Protein AF-A0A661SB87-F1 (afdb_monomer_lite)

Radius of gyration: 17.03 Å; chains: 1; bounding box: 33×20×56 Å

Secondary structure (DSSP, 8-state):
--HHHHHHHHHHHHHHHHHHHHHHHHHHHHHHHHHSSS-HHHHHHHH---HHHHHHHHHHHHTTS--

pLDDT: mean 74.49, std 13.38, range [38.72, 86.56]

Structure (mmCIF, N/CA/C/O backbone):
data_AF-A0A661SB87-F1
#
_entry.id   AF-A0A661SB87-F1
#
loop_
_atom_site.group_PDB
_atom_site.id
_atom_site.type_symbol
_atom_site.label_atom_id
_atom_site.label_alt_id
_atom_site.label_comp_id
_atom_site.label_asym_id
_atom_site.label_entity_id
_atom_site.label_seq_id
_atom_site.pdbx_PDB_ins_code
_atom_site.Cartn_x
_atom_site.Cartn_y
_atom_site.Cartn_z
_atom_site.occupancy
_atom_site.B_iso_or_equiv
_atom_site.auth_seq_id
_atom_site.auth_comp_id
_atom_site.auth_asym_id
_atom_site.auth_atom_id
_atom_site.pdbx_PDB_model_num
ATOM 1 N N . MET A 1 1 ? 23.387 -4.124 -34.873 1.00 60.31 1 MET A N 1
ATOM 2 C CA . MET A 1 1 ? 23.684 -4.521 -33.476 1.00 60.31 1 MET A CA 1
ATOM 3 C C . MET A 1 1 ? 23.528 -3.381 -32.460 1.00 60.31 1 MET A C 1
ATOM 5 O O . MET A 1 1 ? 23.515 -3.678 -31.279 1.00 60.31 1 MET A O 1
ATOM 9 N N . LEU A 1 2 ? 23.361 -2.111 -32.869 1.00 56.03 2 LEU A N 1
ATOM 10 C CA . LEU A 1 2 ? 23.107 -0.986 -31.947 1.00 56.03 2 LEU A CA 1
ATOM 11 C C . LEU A 1 2 ? 21.667 -0.936 -31.402 1.00 56.03 2 LEU A C 1
ATOM 13 O O . LEU A 1 2 ? 21.498 -0.701 -30.212 1.00 56.03 2 LEU A O 1
ATOM 17 N N . GLN A 1 3 ? 20.656 -1.254 -32.226 1.00 55.81 3 GLN A N 1
ATOM 18 C CA . GLN A 1 3 ? 19.247 -1.278 -31.790 1.00 55.81 3 GLN A CA 1
ATOM 19 C C . GLN A 1 3 ? 19.025 -2.185 -30.570 1.00 55.81 3 GLN A C 1
ATOM 21 O O . GLN A 1 3 ? 18.314 -1.813 -29.650 1.00 55.81 3 GLN A O 1
ATOM 26 N N . SER A 1 4 ? 19.716 -3.326 -30.501 1.00 61.19 4 SER A N 1
ATOM 27 C CA . SER A 1 4 ? 19.576 -4.280 -29.395 1.00 61.19 4 SER A CA 1
ATOM 28 C C . SER A 1 4 ? 20.128 -3.776 -28.055 1.00 61.19 4 SER A C 1
ATOM 30 O O . SER A 1 4 ? 19.707 -4.264 -27.016 1.00 61.19 4 SER A O 1
ATOM 32 N N . ILE A 1 5 ? 21.073 -2.828 -28.045 1.00 61.97 5 ILE A N 1
ATOM 33 C CA . ILE A 1 5 ? 21.652 -2.305 -26.793 1.00 61.97 5 ILE A CA 1
ATOM 34 C C . ILE A 1 5 ? 20.733 -1.241 -26.187 1.00 61.97 5 ILE A C 1
ATOM 36 O O . ILE A 1 5 ? 20.522 -1.237 -24.975 1.00 61.97 5 ILE A O 1
ATOM 40 N N . GLU A 1 6 ? 20.163 -0.366 -27.020 1.00 62.62 6 GLU A N 1
ATOM 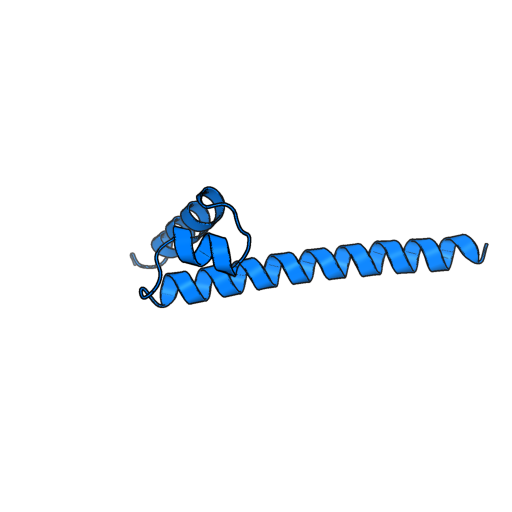41 C CA . GLU A 1 6 ? 19.190 0.639 -26.573 1.00 62.62 6 GLU A CA 1
ATOM 42 C C . GLU A 1 6 ? 17.894 -0.013 -26.080 1.00 62.62 6 GLU A C 1
ATOM 44 O O . GLU A 1 6 ? 17.377 0.381 -25.037 1.00 62.62 6 GLU A O 1
ATOM 49 N N . GLU A 1 7 ? 17.419 -1.055 -26.768 1.00 64.94 7 GLU A N 1
ATOM 50 C CA . GLU A 1 7 ? 16.206 -1.790 -26.389 1.00 64.94 7 GLU A CA 1
ATOM 51 C C . GLU A 1 7 ? 16.372 -2.490 -25.028 1.00 64.94 7 GLU A C 1
ATOM 53 O O . GLU A 1 7 ? 15.549 -2.303 -24.133 1.00 64.94 7 GLU A O 1
ATOM 58 N N . VAL A 1 8 ? 17.501 -3.177 -24.803 1.00 67.31 8 VAL A N 1
ATOM 59 C CA . VAL A 1 8 ? 17.821 -3.818 -23.509 1.00 67.31 8 VAL A CA 1
ATOM 60 C C . VAL A 1 8 ? 18.061 -2.782 -22.402 1.00 67.31 8 VAL A C 1
ATOM 62 O O . VAL A 1 8 ? 17.720 -3.013 -21.239 1.00 67.31 8 VAL A O 1
ATOM 65 N N . GLY A 1 9 ? 18.650 -1.631 -22.738 1.00 69.75 9 GLY A N 1
ATOM 66 C CA . GLY A 1 9 ? 18.842 -0.523 -21.802 1.00 69.75 9 GLY A CA 1
ATOM 67 C C . GLY A 1 9 ? 17.518 0.090 -21.339 1.00 69.75 9 GLY A C 1
ATOM 68 O O . GLY A 1 9 ? 17.350 0.351 -20.145 1.00 69.75 9 GLY A O 1
ATOM 69 N N . MET A 1 10 ? 16.566 0.271 -22.259 1.00 70.94 10 MET A N 1
ATOM 70 C CA . MET A 1 10 ? 15.216 0.738 -21.937 1.00 70.94 10 MET A CA 1
ATOM 71 C C . MET A 1 10 ? 14.436 -0.296 -21.129 1.00 70.94 10 MET A C 1
ATOM 73 O O . MET A 1 10 ? 13.853 0.068 -20.112 1.00 70.94 10 MET A O 1
ATOM 77 N N . GLU A 1 11 ? 14.469 -1.568 -21.524 1.00 70.38 11 GLU A N 1
ATOM 78 C CA . GLU A 1 11 ? 13.753 -2.649 -20.839 1.00 70.38 11 GLU A CA 1
ATOM 79 C C . GLU A 1 11 ? 14.206 -2.777 -19.375 1.00 70.38 11 GLU A C 1
ATOM 81 O O . GLU A 1 11 ? 13.387 -2.711 -18.456 1.00 70.38 11 GLU A O 1
ATOM 86 N N . ARG A 1 12 ? 15.525 -2.803 -19.132 1.00 68.62 12 ARG A N 1
ATOM 87 C CA . ARG A 1 12 ? 16.085 -2.820 -17.768 1.00 68.62 12 ARG A CA 1
ATOM 88 C C . ARG A 1 12 ? 15.791 -1.542 -16.988 1.00 68.62 12 ARG A C 1
ATOM 90 O O . ARG A 1 12 ? 15.509 -1.602 -15.794 1.00 68.62 12 ARG A O 1
ATOM 97 N N . GLY A 1 13 ? 15.872 -0.380 -17.635 1.00 68.75 13 GLY A N 1
ATOM 98 C CA . GLY A 1 13 ? 15.559 0.899 -16.995 1.00 68.75 13 GLY A CA 1
ATOM 99 C C . GLY A 1 13 ? 14.096 0.984 -16.556 1.00 68.75 13 GLY A C 1
ATOM 100 O O . GLY A 1 13 ? 13.798 1.506 -15.479 1.00 68.75 13 GLY A O 1
ATOM 101 N N . MET A 1 14 ? 13.193 0.425 -17.361 1.00 71.88 14 MET A N 1
ATOM 102 C CA . MET A 1 14 ? 11.765 0.379 -17.080 1.00 71.88 14 MET A CA 1
ATOM 103 C C . MET A 1 14 ? 11.448 -0.611 -15.957 1.00 71.88 14 MET A C 1
ATOM 105 O O . MET A 1 14 ? 10.713 -0.252 -15.040 1.00 71.88 14 MET A O 1
ATOM 109 N N . GLU A 1 15 ? 12.056 -1.799 -15.976 1.00 70.38 15 GLU A N 1
ATOM 110 C CA . GLU A 1 15 ? 11.910 -2.809 -14.922 1.00 70.38 15 GLU A CA 1
ATOM 111 C C . GLU A 1 15 ? 12.358 -2.259 -13.558 1.00 70.38 15 GLU A C 1
ATOM 113 O O . GLU A 1 15 ? 11.570 -2.226 -12.613 1.00 70.38 15 GLU A O 1
ATOM 118 N N . ILE A 1 16 ? 13.565 -1.681 -13.479 1.00 72.12 16 ILE A N 1
ATOM 119 C CA . ILE A 1 16 ? 14.087 -1.058 -12.249 1.00 72.12 16 ILE A CA 1
ATOM 120 C C . ILE A 1 16 ? 13.199 0.113 -11.796 1.00 72.12 16 ILE A C 1
ATOM 122 O O . ILE A 1 16 ? 12.980 0.316 -10.597 1.00 72.12 16 ILE A O 1
ATOM 126 N N . GLY A 1 17 ? 12.698 0.905 -12.747 1.00 71.50 17 GLY A N 1
ATOM 127 C CA . GLY A 1 17 ? 11.800 2.024 -12.477 1.00 71.50 17 GLY A CA 1
ATOM 128 C C . GLY A 1 17 ? 10.472 1.573 -11.868 1.00 71.50 17 GLY A C 1
ATOM 129 O O . GLY A 1 17 ? 10.030 2.148 -10.870 1.00 71.50 17 GLY A O 1
ATOM 130 N N . MET A 1 18 ? 9.863 0.524 -12.425 1.00 73.94 18 MET A N 1
ATOM 131 C CA . MET A 1 18 ? 8.621 -0.049 -11.904 1.00 73.94 18 MET A CA 1
ATOM 132 C C . MET A 1 18 ? 8.827 -0.691 -10.534 1.00 73.94 18 MET A C 1
ATOM 134 O O . MET A 1 18 ? 8.049 -0.421 -9.619 1.00 73.94 18 MET A O 1
ATOM 138 N N . GLU A 1 19 ? 9.913 -1.443 -10.354 1.00 74.25 19 GLU A N 1
ATOM 139 C CA . GLU A 1 19 ? 10.219 -2.100 -9.083 1.00 74.25 19 GLU A CA 1
ATOM 140 C C . GLU A 1 19 ? 10.412 -1.073 -7.954 1.00 74.25 19 GLU A C 1
ATOM 142 O O . GLU A 1 19 ? 9.862 -1.214 -6.857 1.00 74.25 19 GLU A O 1
ATOM 147 N N . ARG A 1 20 ? 11.118 0.031 -8.237 1.00 78.44 20 ARG A N 1
ATOM 148 C CA . ARG A 1 20 ? 11.269 1.142 -7.284 1.00 78.44 20 ARG A CA 1
ATOM 149 C C . ARG A 1 20 ? 9.944 1.821 -6.969 1.00 78.44 20 ARG A C 1
ATOM 151 O O . ARG A 1 20 ? 9.673 2.077 -5.797 1.00 78.44 20 ARG A O 1
ATOM 158 N N . LEU A 1 21 ? 9.125 2.112 -7.979 1.00 79.44 21 LEU A N 1
ATOM 159 C CA . LEU A 1 21 ? 7.819 2.745 -7.778 1.00 79.44 21 LEU A CA 1
ATOM 160 C C . LEU A 1 21 ? 6.913 1.891 -6.892 1.00 79.44 21 LEU A C 1
ATOM 162 O O . LEU A 1 21 ? 6.258 2.414 -5.986 1.00 79.44 21 LEU A O 1
ATOM 166 N N . GLU A 1 22 ? 6.901 0.583 -7.121 1.00 80.19 22 GLU A N 1
ATOM 167 C CA . GLU A 1 22 ? 6.109 -0.352 -6.334 1.00 80.19 22 GLU A CA 1
ATOM 168 C C . GLU A 1 22 ? 6.598 -0.428 -4.882 1.00 80.19 22 GLU A C 1
ATOM 170 O O . GLU A 1 22 ? 5.806 -0.275 -3.945 1.00 80.19 22 GLU A O 1
ATOM 175 N N . GLN A 1 23 ? 7.913 -0.526 -4.668 1.00 83.00 23 GLN A N 1
ATOM 176 C CA . GLN A 1 23 ? 8.489 -0.488 -3.322 1.00 83.00 23 GLN A CA 1
ATOM 177 C C . GLN A 1 23 ? 8.188 0.824 -2.587 1.00 83.00 23 GLN A C 1
ATOM 179 O O . GLN A 1 23 ? 7.858 0.798 -1.397 1.00 83.00 23 GLN A O 1
ATOM 184 N N . THR A 1 24 ? 8.260 1.969 -3.272 1.00 84.62 24 THR A N 1
ATOM 185 C CA . THR A 1 24 ? 7.931 3.274 -2.685 1.00 84.62 24 THR A CA 1
ATOM 186 C C . THR A 1 24 ? 6.470 3.332 -2.243 1.00 84.62 24 THR A C 1
ATOM 188 O O . THR A 1 24 ? 6.197 3.742 -1.114 1.00 84.62 24 THR A O 1
ATOM 191 N N . ARG A 1 25 ? 5.529 2.861 -3.073 1.00 84.75 25 ARG A N 1
ATOM 192 C CA . ARG A 1 25 ? 4.098 2.809 -2.714 1.00 84.75 25 ARG A CA 1
ATOM 193 C C . ARG A 1 25 ? 3.856 1.946 -1.478 1.00 84.75 25 ARG A C 1
ATOM 195 O O . ARG A 1 25 ? 3.131 2.362 -0.574 1.00 84.75 25 ARG A O 1
ATOM 202 N N . ILE A 1 26 ? 4.514 0.789 -1.397 1.00 85.19 26 ILE A N 1
ATOM 203 C CA . ILE A 1 26 ? 4.430 -0.110 -0.238 1.00 85.19 26 ILE A CA 1
ATOM 204 C C . ILE A 1 26 ? 5.001 0.547 1.025 1.00 85.19 26 ILE A C 1
ATOM 206 O O . ILE A 1 26 ? 4.423 0.402 2.105 1.00 85.19 26 ILE A O 1
ATOM 210 N N . GLN A 1 27 ? 6.124 1.265 0.927 1.00 85.62 27 GLN A N 1
ATOM 211 C CA . GLN A 1 27 ? 6.700 1.969 2.077 1.00 85.62 27 GLN A CA 1
ATOM 212 C C . GLN A 1 27 ? 5.786 3.084 2.580 1.00 85.62 27 GLN A C 1
ATOM 214 O O . GLN A 1 27 ? 5.526 3.148 3.780 1.00 85.62 27 GLN A O 1
ATOM 219 N N . ILE A 1 28 ? 5.231 3.895 1.674 1.00 85.88 28 ILE A N 1
ATOM 220 C CA . ILE A 1 28 ? 4.256 4.934 2.027 1.00 85.88 28 ILE A CA 1
ATOM 221 C C . ILE A 1 28 ? 3.051 4.294 2.721 1.00 85.88 28 ILE A C 1
ATOM 223 O O . ILE A 1 28 ? 2.685 4.723 3.812 1.00 85.88 28 ILE A O 1
ATOM 227 N N . ALA A 1 29 ? 2.488 3.217 2.161 1.00 85.75 29 ALA A N 1
ATOM 228 C CA . ALA A 1 29 ? 1.373 2.500 2.779 1.00 85.75 29 ALA A CA 1
ATOM 229 C C . ALA A 1 29 ? 1.700 2.026 4.203 1.00 85.75 29 ALA A C 1
ATOM 231 O O . ALA A 1 29 ? 0.890 2.208 5.109 1.00 85.75 29 ALA A O 1
ATOM 232 N N . LYS A 1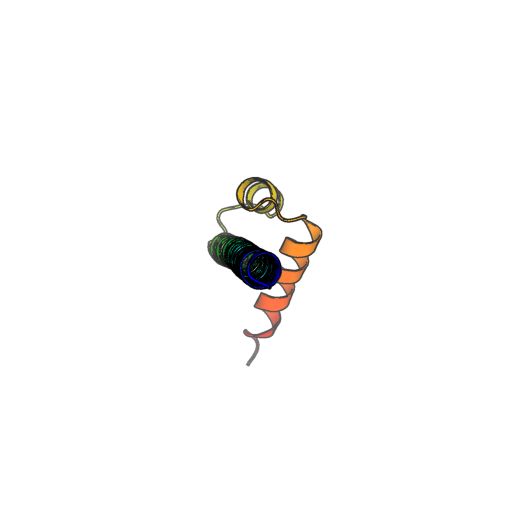 30 ? 2.899 1.472 4.429 1.00 85.19 30 LYS A N 1
ATOM 233 C CA . LYS A 1 30 ? 3.354 1.055 5.766 1.00 85.19 30 LYS A CA 1
ATOM 234 C C . LYS A 1 30 ? 3.476 2.231 6.731 1.00 85.19 30 LYS A C 1
ATOM 236 O O . LYS A 1 30 ? 2.980 2.125 7.848 1.00 85.19 30 LYS A O 1
ATOM 241 N N . SER A 1 31 ? 4.097 3.336 6.321 1.00 85.81 31 SER A N 1
ATOM 242 C CA . SER A 1 31 ? 4.234 4.529 7.166 1.00 85.81 31 SER A CA 1
ATOM 243 C C . SER A 1 31 ? 2.874 5.138 7.513 1.00 85.81 31 SER A C 1
ATOM 245 O O . SER A 1 31 ? 2.644 5.529 8.656 1.00 85.81 31 SER A O 1
ATOM 247 N N . LEU A 1 32 ? 1.942 5.162 6.556 1.00 86.00 32 LEU A N 1
ATOM 248 C CA . LEU A 1 32 ? 0.581 5.638 6.788 1.00 86.00 32 LEU A CA 1
ATOM 249 C C . LEU A 1 32 ? -0.198 4.706 7.727 1.00 86.00 32 LEU A C 1
ATOM 251 O O . LEU A 1 32 ? -0.843 5.196 8.653 1.00 86.00 32 LEU A O 1
ATOM 255 N N . LEU A 1 33 ? -0.079 3.385 7.557 1.00 85.00 33 LEU A N 1
ATOM 256 C CA . LEU A 1 33 ? -0.657 2.400 8.478 1.00 85.00 33 LEU A CA 1
ATOM 257 C C . LEU A 1 33 ? -0.094 2.555 9.899 1.00 85.00 33 LEU A C 1
ATOM 259 O O . LEU A 1 33 ? -0.854 2.549 10.862 1.00 85.00 33 LEU A O 1
ATOM 263 N N . GLN A 1 34 ? 1.222 2.742 10.034 1.00 83.69 34 GLN A N 1
ATOM 264 C CA . GLN A 1 34 ? 1.884 2.966 11.325 1.00 83.69 34 GLN A CA 1
ATOM 265 C C . GLN A 1 34 ? 1.451 4.271 11.996 1.00 83.69 34 GLN A C 1
ATOM 267 O O . GLN A 1 34 ? 1.440 4.348 13.221 1.00 83.69 34 GLN A O 1
ATOM 272 N N . SER A 1 35 ? 1.085 5.291 11.215 1.00 85.81 35 SER A N 1
ATOM 273 C CA . SER A 1 35 ? 0.623 6.563 11.772 1.00 85.81 35 SER A CA 1
ATOM 274 C C . SER A 1 35 ? -0.697 6.433 12.541 1.00 85.81 35 SER A C 1
ATOM 276 O O . SER A 1 35 ? -0.972 7.270 13.396 1.00 85.81 35 SER A O 1
ATOM 278 N N . GLY A 1 36 ? -1.523 5.424 12.223 1.00 81.56 36 GLY A N 1
ATOM 279 C CA . GLY A 1 36 ? -2.840 5.206 12.833 1.00 81.56 36 GLY A CA 1
ATOM 280 C C . GLY A 1 36 ? -3.878 6.298 12.537 1.00 81.56 36 GLY A C 1
ATOM 281 O O . GLY A 1 36 ? -4.979 6.249 13.075 1.00 81.56 36 GLY A O 1
ATOM 282 N N . LYS A 1 37 ? -3.540 7.288 11.699 1.00 83.25 37 LYS A N 1
ATOM 283 C CA . LYS A 1 37 ? -4.380 8.465 11.409 1.00 83.25 37 LYS A CA 1
ATOM 284 C C . LYS A 1 37 ? -5.294 8.293 10.201 1.00 83.25 37 LYS A C 1
ATOM 286 O O . LYS A 1 37 ? -6.201 9.095 10.024 1.00 83.25 37 LYS A O 1
ATOM 291 N N . LEU A 1 38 ? -5.023 7.298 9.362 1.00 85.31 38 LEU A N 1
ATOM 292 C CA . LEU A 1 38 ? -5.730 7.069 8.107 1.00 85.31 38 LEU A CA 1
ATOM 293 C C . LEU A 1 38 ? -6.329 5.670 8.084 1.00 85.31 38 LEU A C 1
ATOM 295 O O . LEU A 1 38 ? -5.726 4.700 8.549 1.00 85.31 38 LEU A O 1
ATOM 299 N N . THR A 1 39 ? -7.509 5.563 7.489 1.00 84.62 39 THR A N 1
ATOM 300 C CA . THR A 1 39 ? -8.163 4.281 7.237 1.00 84.62 39 THR A CA 1
ATOM 301 C C . THR A 1 39 ? -7.523 3.562 6.048 1.00 84.62 39 THR A C 1
ATOM 303 O O . THR A 1 39 ? -6.930 4.174 5.160 1.00 84.62 39 THR A O 1
ATOM 306 N N . GLN A 1 40 ? -7.691 2.237 5.969 1.00 81.12 40 GLN A N 1
ATOM 307 C CA . GLN A 1 40 ? -7.163 1.444 4.847 1.00 81.12 40 GLN A CA 1
ATOM 308 C C . GLN A 1 40 ? -7.689 1.922 3.480 1.00 81.12 40 GLN A C 1
ATOM 310 O O . GLN A 1 40 ? -6.971 1.834 2.488 1.00 81.12 40 GLN A O 1
ATOM 315 N N . LYS A 1 41 ? -8.914 2.471 3.427 1.00 85.44 41 LYS A N 1
ATOM 316 C CA . LYS A 1 41 ? -9.502 3.042 2.204 1.00 85.44 41 LYS A CA 1
ATOM 317 C C . LYS A 1 41 ? -8.789 4.320 1.765 1.00 85.44 41 LYS A C 1
ATOM 319 O O . LYS A 1 41 ? -8.507 4.476 0.586 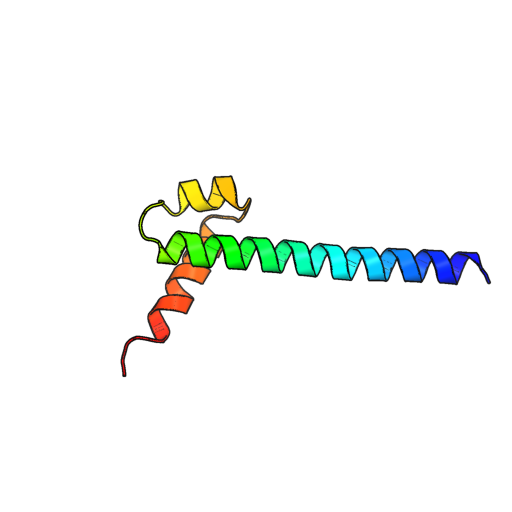1.00 85.44 41 LYS A O 1
ATOM 324 N N . GLU A 1 42 ? -8.464 5.211 2.697 1.00 86.12 42 GLU A N 1
ATOM 325 C CA . GLU A 1 42 ? -7.726 6.445 2.388 1.00 86.12 42 GLU A CA 1
ATOM 326 C C . GLU A 1 42 ? -6.299 6.137 1.932 1.00 86.12 42 GLU A C 1
ATOM 328 O O . GLU A 1 42 ? -5.809 6.715 0.964 1.00 86.12 42 GLU A O 1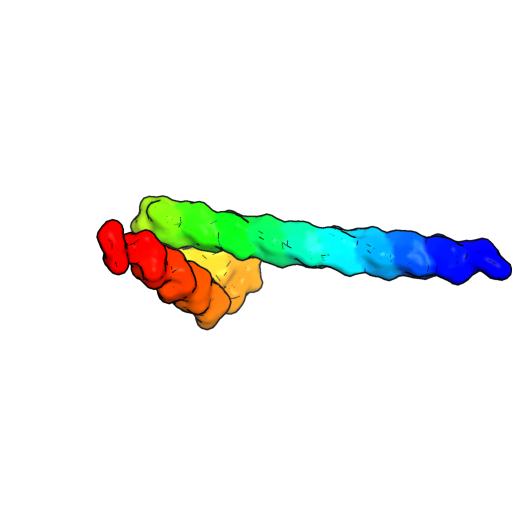
ATOM 333 N N . ILE A 1 43 ? -5.657 5.157 2.572 1.00 86.44 43 ILE A N 1
ATOM 334 C CA . ILE A 1 43 ? -4.323 4.690 2.183 1.00 86.44 43 ILE A CA 1
ATOM 335 C C . ILE A 1 43 ? -4.356 4.078 0.774 1.00 86.44 43 ILE A C 1
ATOM 337 O O . ILE A 1 43 ? -3.442 4.336 -0.010 1.00 86.44 43 ILE A O 1
ATOM 341 N N . ALA A 1 44 ? -5.414 3.337 0.420 1.00 85.94 44 ALA A N 1
ATOM 342 C CA . ALA A 1 44 ? -5.621 2.798 -0.929 1.00 85.94 44 ALA A CA 1
ATOM 343 C C . ALA A 1 44 ? -5.700 3.913 -1.976 1.00 85.94 44 ALA A C 1
ATOM 345 O O . ALA A 1 44 ? -5.020 3.851 -2.997 1.00 85.94 44 ALA A O 1
ATOM 346 N N . THR A 1 45 ? -6.454 4.974 -1.684 1.00 86.56 45 THR A N 1
ATOM 347 C CA . THR A 1 45 ? -6.582 6.138 -2.570 1.00 86.56 45 THR A CA 1
ATOM 348 C C . THR A 1 45 ? -5.253 6.873 -2.765 1.00 86.56 45 THR A C 1
ATOM 350 O O . THR A 1 45 ? -4.938 7.268 -3.883 1.00 86.56 45 THR A O 1
ATOM 353 N N . ILE A 1 46 ? -4.449 7.037 -1.707 1.00 85.81 46 ILE A N 1
ATOM 354 C CA . ILE A 1 46 ? -3.166 7.765 -1.770 1.00 85.81 46 ILE A CA 1
ATOM 355 C C . ILE A 1 46 ? -2.093 6.954 -2.503 1.00 85.81 46 ILE A C 1
ATOM 357 O O . ILE A 1 46 ? -1.319 7.493 -3.291 1.00 85.81 46 ILE A O 1
ATOM 361 N N . THR A 1 47 ? -2.012 5.658 -2.211 1.00 84.31 47 THR A N 1
ATOM 362 C CA . THR A 1 47 ? -0.924 4.797 -2.702 1.00 84.31 47 THR A CA 1
ATOM 363 C C . THR A 1 47 ? -1.261 4.101 -4.017 1.00 84.31 47 THR A C 1
ATOM 365 O O . THR A 1 47 ? -0.366 3.566 -4.672 1.00 84.31 47 THR A O 1
ATOM 368 N N . GLY A 1 48 ? -2.536 4.103 -4.414 1.00 84.88 48 GLY A N 1
ATOM 369 C CA . GLY A 1 48 ? -3.044 3.357 -5.565 1.00 84.88 48 GLY A CA 1
ATOM 370 C C . GLY A 1 48 ? -3.032 1.838 -5.364 1.00 84.88 48 GLY A C 1
ATOM 371 O O . GLY A 1 48 ? -3.248 1.100 -6.323 1.00 84.88 48 GLY A O 1
ATOM 372 N N . LEU A 1 49 ? -2.750 1.364 -4.146 1.00 84.19 49 LEU A N 1
ATOM 373 C CA . LEU A 1 49 ? -2.750 -0.056 -3.807 1.00 84.19 49 LEU A CA 1
ATOM 374 C C . LEU A 1 49 ? -4.172 -0.554 -3.568 1.00 84.19 49 LEU A C 1
ATOM 376 O O . LEU A 1 49 ? -5.046 0.180 -3.101 1.00 84.19 49 LEU A O 1
ATOM 380 N N . LYS A 1 50 ? -4.396 -1.842 -3.833 1.00 85.88 50 LYS A N 1
ATOM 381 C CA . LYS A 1 50 ? -5.683 -2.466 -3.523 1.00 85.88 50 LYS A CA 1
ATOM 382 C C . LYS A 1 50 ? -5.867 -2.571 -2.003 1.00 85.88 50 LYS A C 1
ATOM 384 O O . LYS A 1 50 ? -4.896 -2.851 -1.293 1.00 85.88 50 LYS A O 1
ATOM 389 N N . PRO A 1 51 ? -7.104 -2.436 -1.495 1.00 81.12 51 PRO A N 1
ATOM 390 C CA . PRO A 1 51 ? -7.394 -2.618 -0.074 1.00 81.12 51 PRO A CA 1
ATOM 391 C C . PRO A 1 51 ? -6.853 -3.941 0.487 1.00 81.12 51 PRO A C 1
ATOM 393 O O . PRO A 1 51 ? -6.232 -3.935 1.545 1.00 81.12 51 PRO A O 1
ATOM 396 N N . ASP A 1 52 ? -6.978 -5.047 -0.256 1.00 84.75 52 ASP A N 1
ATOM 397 C CA . ASP A 1 52 ? -6.460 -6.366 0.139 1.00 84.75 52 ASP A CA 1
ATOM 398 C C . ASP A 1 52 ? -4.945 -6.386 0.385 1.00 84.75 52 ASP A C 1
ATOM 400 O O . ASP A 1 52 ? -4.453 -7.083 1.277 1.00 84.75 52 ASP A O 1
ATOM 404 N N . GLU A 1 53 ? -4.181 -5.626 -0.399 1.00 82.69 53 GLU A N 1
ATOM 405 C CA . GLU A 1 53 ? -2.731 -5.535 -0.232 1.00 82.69 53 GLU A CA 1
ATOM 406 C C . GLU A 1 53 ? -2.370 -4.737 1.012 1.00 82.69 53 GLU A C 1
ATOM 408 O O . GLU A 1 53 ? -1.493 -5.138 1.776 1.00 82.69 53 GLU A O 1
ATOM 413 N N . ILE A 1 54 ? -3.109 -3.664 1.280 1.00 83.25 54 ILE A N 1
ATOM 414 C CA . ILE A 1 54 ? -2.961 -2.869 2.499 1.00 83.25 54 ILE A CA 1
ATOM 415 C C . ILE A 1 54 ? -3.316 -3.710 3.728 1.00 83.25 54 ILE A C 1
ATOM 417 O O . ILE A 1 54 ? -2.580 -3.684 4.714 1.00 83.25 54 ILE A O 1
ATOM 421 N N . THR A 1 55 ? -4.374 -4.523 3.667 1.00 83.81 55 THR A N 1
ATOM 422 C CA . THR A 1 55 ? -4.724 -5.464 4.741 1.00 83.81 55 THR A CA 1
ATOM 423 C C . THR A 1 55 ? -3.613 -6.498 4.966 1.00 83.81 55 THR A C 1
ATOM 425 O O . THR A 1 55 ? -3.231 -6.755 6.110 1.00 83.81 55 THR A O 1
ATOM 428 N N . LYS A 1 56 ? -3.023 -7.055 3.898 1.00 83.75 56 LYS A N 1
ATOM 429 C CA . LYS A 1 56 ? -1.856 -7.955 4.003 1.00 83.75 56 LYS A CA 1
ATOM 430 C C . LYS A 1 56 ? -0.645 -7.258 4.632 1.00 83.75 56 LYS A C 1
ATOM 432 O O . LYS A 1 56 ? 0.058 -7.874 5.434 1.00 83.75 56 LYS A O 1
ATOM 437 N N . LEU A 1 57 ? -0.400 -5.992 4.289 1.00 81.25 57 LEU A N 1
ATOM 438 C CA . LEU A 1 57 ? 0.687 -5.188 4.854 1.00 81.25 57 LEU A CA 1
ATOM 439 C C . LEU A 1 57 ? 0.461 -4.883 6.339 1.00 81.25 57 LEU A C 1
ATOM 441 O O . LEU A 1 57 ? 1.402 -5.003 7.124 1.00 81.25 57 LEU A O 1
ATOM 445 N N . ALA A 1 58 ? -0.776 -4.568 6.729 1.00 76.38 58 ALA A N 1
ATOM 446 C CA . ALA A 1 58 ? -1.162 -4.374 8.123 1.00 76.38 58 ALA A CA 1
ATOM 447 C C . ALA A 1 58 ? -0.948 -5.658 8.942 1.00 76.38 58 ALA A C 1
ATOM 449 O O . ALA A 1 58 ? -0.260 -5.631 9.960 1.00 76.38 58 ALA A O 1
ATOM 450 N N . ASN A 1 59 ? -1.427 -6.806 8.450 1.00 72.44 59 ASN A N 1
ATOM 451 C CA . ASN A 1 59 ? -1.305 -8.089 9.150 1.00 72.44 59 ASN A CA 1
ATOM 452 C C . ASN A 1 59 ? 0.146 -8.588 9.259 1.00 72.44 59 ASN A C 1
ATOM 454 O O . ASN A 1 59 ? 0.535 -9.123 10.297 1.00 72.44 59 ASN A O 1
ATOM 458 N N . LYS A 1 60 ? 0.989 -8.365 8.238 1.00 62.78 60 LYS A N 1
ATOM 459 C CA . LYS A 1 60 ? 2.427 -8.697 8.309 1.00 62.78 60 LYS A CA 1
ATOM 460 C C . LYS A 1 60 ? 3.201 -7.830 9.313 1.00 62.78 60 LYS A C 1
ATOM 462 O O . LYS A 1 60 ? 4.248 -8.261 9.790 1.00 62.78 60 LYS A O 1
ATOM 467 N N . GLY A 1 61 ? 2.713 -6.631 9.638 1.00 52.09 61 GLY A N 1
ATOM 468 C CA . GLY A 1 61 ? 3.312 -5.754 10.651 1.00 52.09 61 GLY A CA 1
ATOM 469 C C . GLY A 1 61 ? 3.049 -6.199 12.095 1.00 52.09 61 GLY A C 1
ATOM 470 O O . GLY A 1 61 ? 3.880 -5.952 12.968 1.00 52.09 61 GLY A O 1
ATOM 471 N N . VAL A 1 62 ? 1.939 -6.903 12.342 1.00 48.16 62 VAL A N 1
ATOM 472 C CA . VAL A 1 62 ? 1.502 -7.310 13.693 1.00 48.16 62 VAL A CA 1
ATOM 473 C C . VAL A 1 62 ? 2.296 -8.510 14.233 1.00 48.16 62 VAL A C 1
ATOM 475 O O . VAL A 1 62 ? 2.465 -8.644 15.441 1.00 48.16 62 VAL A O 1
ATOM 478 N N . GLN A 1 63 ? 2.893 -9.340 13.371 1.00 42.56 63 GLN A N 1
ATOM 479 C CA . GLN A 1 63 ? 3.605 -10.554 13.805 1.00 42.56 63 GLN A CA 1
ATOM 480 C C . GLN A 1 63 ? 4.965 -10.294 14.500 1.00 42.56 63 GLN A C 1
ATOM 482 O O . GLN A 1 63 ? 5.607 -11.240 14.950 1.00 42.56 63 GLN A O 1
ATOM 487 N N . LYS A 1 64 ? 5.429 -9.037 14.611 1.00 43.44 64 LYS A N 1
ATOM 488 C 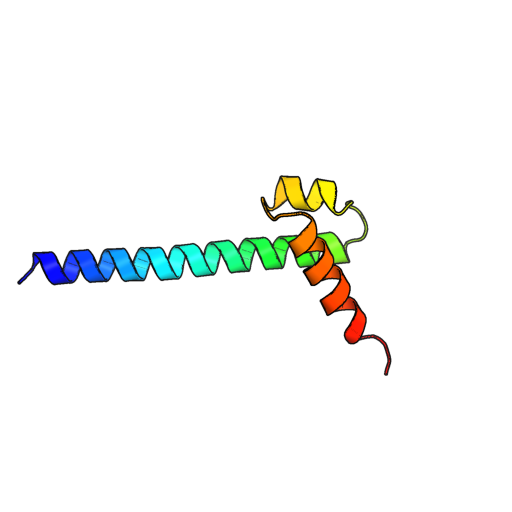CA . LYS A 1 64 ? 6.722 -8.691 15.245 1.00 43.44 64 LYS A CA 1
ATOM 489 C C . LYS A 1 64 ? 6.645 -8.092 16.659 1.00 43.44 64 LYS A C 1
ATOM 491 O O . LYS A 1 64 ? 7.696 -7.796 17.210 1.00 43.44 64 LYS A O 1
ATOM 496 N N . TRP A 1 65 ? 5.463 -7.944 17.261 1.00 43.94 65 TRP A N 1
ATOM 497 C CA . TRP A 1 65 ? 5.302 -7.286 18.575 1.00 43.94 65 TRP A CA 1
ATOM 498 C C . TRP A 1 65 ? 4.745 -8.222 19.657 1.00 43.94 65 TRP A C 1
ATOM 500 O O . TRP A 1 65 ? 3.967 -7.828 20.520 1.00 43.94 65 TRP A O 1
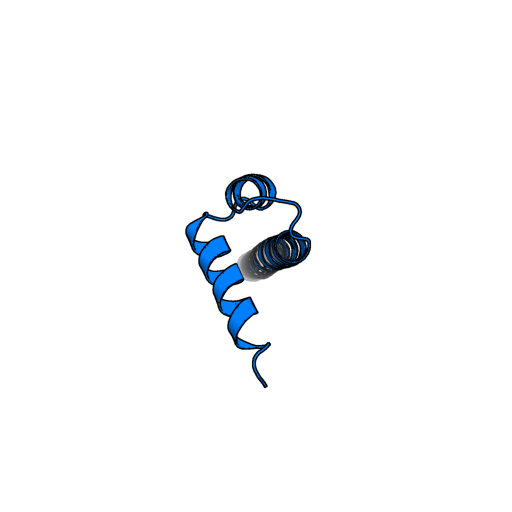ATOM 510 N N . SER A 1 66 ? 5.127 -9.497 19.610 1.00 41.09 66 SER A N 1
ATOM 511 C CA . SER A 1 66 ? 4.848 -10.459 20.681 1.00 41.09 66 SER A CA 1
ATOM 512 C C . SER A 1 66 ? 6.085 -11.307 20.942 1.00 41.09 66 SER A C 1
ATOM 514 O O . SER A 1 66 ? 6.120 -12.478 20.576 1.00 41.09 66 SER A O 1
ATOM 516 N N . ARG A 1 67 ? 7.117 -10.688 21.517 1.00 38.72 67 ARG A N 1
ATOM 517 C CA . ARG A 1 67 ? 8.160 -11.336 22.317 1.00 38.72 67 ARG A CA 1
ATOM 518 C C . ARG A 1 67 ? 8.689 -10.340 23.332 1.00 38.72 67 ARG A C 1
ATOM 520 O O . ARG A 1 67 ? 8.909 -9.182 22.921 1.00 38.72 67 ARG A O 1
#

Sequence (67 aa):
MLQSIEEVGMERGMEIGMERLEQTRIQIAKSLLQSGKLTQKEIATITGLKPDEITKLANKGVQKWSR

Foldseek 3Di:
DVVVVVVVVVVVVVVVVVVVLLVVLLVQLLVVLVVVPDDLVVSCVVSVDDSVVSVVSNVVVVVPPDD